Protein AF-A0A933YM45-F1 (afdb_monomer)

Sequence (130 aa):
MALNKVPIKAGGGVVRVEIAFGFAQVGAYTLKLWYQSGQGKVLGEGVNTDLTPDVFDLPKPPKSNIGRILDCVATVIAPNPKPGERYRVDMIVWQDGAECGREFDEGPLSRKSISTRLAVELLAVEIRAK

Foldseek 3Di:
DDAAEFEDAQQFAWKKKWKFKPQQWWKKKWKWKADPVRDIDTQDIDIPPDGDIDMGTDDPDPNRQAQIKIKMKMKTFDQDFDPPGKIKMKIFMDTPRDTRDIWMDMDGPPDRMDIDMHMYGYHYDDPPDD

pLDDT: mean 91.4, std 10.32, range [41.31, 98.44]

Nearest PDB structures (foldseek):
  4qey-assembly2_B  TM=6.229E-01  e=2.827E-03  Bacteroides ovatus ATCC 8483
  4yu5-assembly1_A  TM=4.662E-01  e=3.824E-02  Bacillus cereus biovar anthracis str. CI
  8tnv-assembly2_B  TM=3.748E-01  e=3.921E-01  Concholepas concholepas
  8cml-assembly1_E  TM=3.020E-01  e=1.805E-01  Homo sapiens
  4bed-assembly1_B  TM=3.661E-01  e=9.005E-01  Megathura crenulata

Secondary structure (DSSP, 8-state):
-PPEEEEE-TTSS-EEEEEEEETT-EEEEEEEEE-TTS-EEEEEEEEE-SSSPEEEEPPSSGGGGTT-EEEEEEEEE-SSPPTT-EEEEEEEEEETTEEEEEEEEEEE--SSEEEEEEEE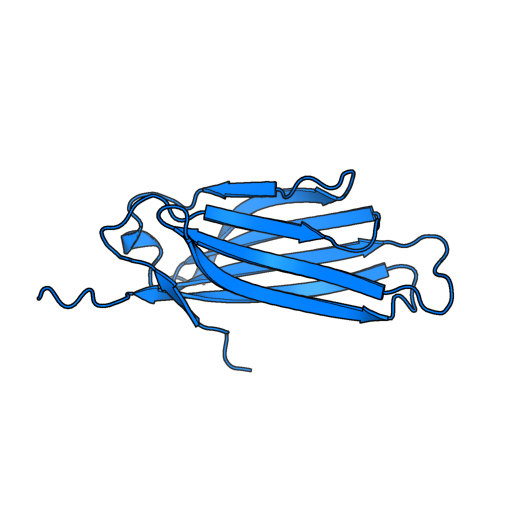EEEE------

Mean predicted aligned error: 4.42 Å

Radius of gyration: 15.69 Å; Cα contacts (8 Å, |Δi|>4): 322; chains: 1; bounding box: 49×29×43 Å

Structure (mmCIF, N/CA/C/O backbone):
data_AF-A0A933YM45-F1
#
_entry.id   AF-A0A933YM45-F1
#
loop_
_atom_site.group_PDB
_atom_site.id
_atom_site.type_symbol
_atom_site.label_atom_id
_atom_site.label_alt_id
_atom_site.label_comp_id
_atom_site.label_asym_id
_atom_site.label_entity_id
_atom_site.label_seq_id
_atom_site.pdbx_PDB_ins_code
_atom_site.Cartn_x
_atom_site.Cartn_y
_atom_site.Cartn_z
_atom_site.occupancy
_atom_site.B_iso_or_equiv
_atom_site.auth_seq_id
_atom_site.auth_comp_id
_atom_site.auth_asym_id
_atom_site.auth_atom_id
_atom_site.pdbx_PDB_model_num
ATOM 1 N N . MET A 1 1 ? -6.351 15.950 -6.543 1.00 54.91 1 MET A N 1
ATOM 2 C CA . MET A 1 1 ? -7.069 14.672 -6.740 1.00 54.91 1 MET A CA 1
ATOM 3 C C . MET A 1 1 ? -7.655 14.249 -5.409 1.00 54.91 1 MET A C 1
ATOM 5 O O . MET A 1 1 ? -6.993 14.451 -4.399 1.00 54.91 1 MET A O 1
ATOM 9 N N . ALA A 1 2 ? -8.884 13.739 -5.400 1.00 78.56 2 ALA A N 1
ATOM 10 C CA . ALA A 1 2 ? -9.457 13.129 -4.203 1.00 78.56 2 ALA A CA 1
ATOM 11 C C . ALA A 1 2 ? -8.788 11.767 -3.961 1.00 78.56 2 ALA A C 1
ATOM 13 O O . ALA A 1 2 ? -8.485 11.068 -4.927 1.00 78.56 2 ALA A O 1
ATOM 14 N N . LEU A 1 3 ? -8.538 11.418 -2.698 1.00 88.94 3 LEU A N 1
ATOM 15 C CA . LEU A 1 3 ? -8.041 10.091 -2.335 1.00 88.94 3 LEU A CA 1
ATOM 16 C C . LEU A 1 3 ? -9.150 9.054 -2.508 1.00 88.94 3 LEU A C 1
ATOM 18 O O . LEU A 1 3 ? -10.321 9.338 -2.236 1.00 88.94 3 LEU A O 1
ATOM 22 N N . ASN A 1 4 ? -8.764 7.851 -2.922 1.00 94.25 4 ASN A N 1
ATOM 23 C CA . ASN A 1 4 ? -9.650 6.703 -2.881 1.00 94.25 4 ASN A CA 1
ATOM 24 C C . ASN A 1 4 ? -9.983 6.363 -1.420 1.00 94.25 4 ASN A C 1
ATOM 26 O O . ASN A 1 4 ? -9.160 6.527 -0.514 1.00 94.25 4 ASN A O 1
ATOM 30 N N . LYS A 1 5 ? -11.222 5.941 -1.185 1.00 96.12 5 LYS A N 1
ATOM 31 C CA . LYS A 1 5 ? -11.798 5.767 0.148 1.00 96.12 5 LYS A CA 1
ATOM 32 C C . LYS A 1 5 ? -12.056 4.295 0.395 1.00 96.12 5 LYS A C 1
ATOM 34 O O . LYS A 1 5 ? -12.872 3.691 -0.295 1.00 96.12 5 LYS A O 1
ATOM 39 N N . VAL A 1 6 ? -11.397 3.741 1.406 1.00 97.44 6 VAL A N 1
ATOM 40 C CA . VAL A 1 6 ? -11.473 2.318 1.726 1.00 97.44 6 VAL A CA 1
ATOM 41 C C . VAL A 1 6 ? -12.291 2.094 3.002 1.00 97.44 6 VAL A C 1
ATOM 43 O O . VAL A 1 6 ? -11.881 2.522 4.085 1.00 97.44 6 VAL A O 1
ATOM 46 N N . PRO A 1 7 ? -13.452 1.430 2.902 1.00 97.00 7 PRO A N 1
ATOM 47 C CA . PRO A 1 7 ? -14.309 1.148 4.047 1.00 97.00 7 PRO A CA 1
ATOM 48 C C . PRO A 1 7 ? -13.715 0.099 5.005 1.00 97.00 7 PRO A C 1
ATOM 50 O O . PRO A 1 7 ? -13.364 -0.995 4.584 1.00 97.00 7 PRO A O 1
ATOM 53 N N . ILE A 1 8 ? -13.688 0.377 6.312 1.00 97.38 8 ILE A N 1
ATOM 54 C CA . ILE A 1 8 ? -13.341 -0.575 7.379 1.00 97.38 8 ILE A CA 1
ATOM 55 C C . ILE A 1 8 ? -14.399 -0.586 8.494 1.00 97.38 8 ILE A C 1
ATOM 57 O O . ILE A 1 8 ? -15.032 0.423 8.821 1.00 97.38 8 ILE A O 1
ATOM 61 N N . LYS A 1 9 ? -14.588 -1.741 9.131 1.00 96.81 9 LYS A N 1
ATOM 62 C CA . LYS A 1 9 ? -15.483 -1.924 10.278 1.00 96.81 9 LYS A CA 1
ATOM 63 C C . LYS A 1 9 ? -14.795 -1.448 11.556 1.00 96.81 9 LYS A C 1
ATOM 65 O O . LYS A 1 9 ? -13.790 -2.019 11.983 1.00 96.81 9 LYS A O 1
ATOM 70 N N . ALA A 1 10 ? -15.383 -0.457 12.225 1.00 95.12 10 ALA A N 1
ATOM 71 C CA . ALA A 1 10 ? -14.848 0.108 13.468 1.00 95.12 10 ALA A CA 1
ATOM 72 C C . ALA A 1 10 ? -14.675 -0.937 14.591 1.00 95.12 10 ALA A C 1
ATOM 74 O O . ALA A 1 10 ? -13.704 -0.877 15.350 1.00 95.12 10 ALA A O 1
ATOM 75 N N . GLY A 1 11 ? -15.613 -1.887 14.677 1.00 94.56 11 GLY A N 1
ATOM 76 C CA . GLY A 1 11 ? -15.616 -2.998 15.637 1.00 94.56 11 GLY A CA 1
ATOM 77 C C . GLY A 1 11 ? -15.185 -4.348 15.056 1.00 94.56 11 GLY A C 1
ATOM 78 O O . GLY A 1 11 ? -15.424 -5.365 15.696 1.00 94.56 11 GLY A O 1
ATOM 79 N N . GLY A 1 12 ? -14.618 -4.374 13.845 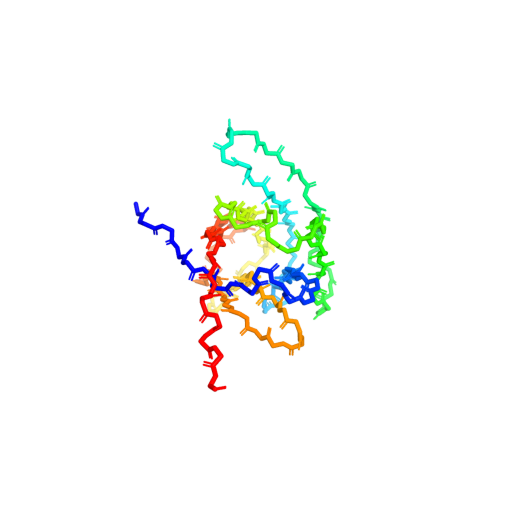1.00 93.50 12 GLY A N 1
ATOM 80 C CA . GLY A 1 12 ? -14.140 -5.609 13.218 1.00 93.50 12 GLY A CA 1
ATOM 81 C C . GLY A 1 12 ? -12.813 -6.109 13.798 1.00 93.50 12 GLY A C 1
ATOM 82 O O . GLY A 1 12 ? -12.302 -5.595 14.795 1.00 93.50 12 GLY A O 1
ATOM 83 N N . GLY A 1 13 ? -12.234 -7.106 13.139 1.00 95.81 13 GLY A N 1
ATOM 84 C CA . GLY A 1 13 ? -10.892 -7.610 13.398 1.00 95.81 13 GLY A CA 1
ATOM 85 C C . GLY A 1 13 ? -9.791 -6.660 12.922 1.00 95.81 13 GLY A C 1
ATOM 86 O O . GLY A 1 13 ? -10.043 -5.534 12.488 1.00 95.81 13 GLY A O 1
ATOM 87 N N . VAL A 1 14 ? -8.539 -7.113 13.029 1.00 97.31 14 VAL A N 1
ATOM 88 C CA . VAL A 1 14 ? -7.365 -6.330 12.612 1.00 97.31 14 VAL A CA 1
ATOM 89 C C . VAL A 1 14 ? -7.466 -5.940 11.136 1.00 97.31 14 VAL A C 1
ATOM 91 O O . VAL A 1 14 ? -7.844 -6.758 10.299 1.00 97.31 14 VAL A O 1
ATOM 94 N N . VAL A 1 15 ? -7.142 -4.682 10.835 1.00 98.31 15 VAL A N 1
ATOM 95 C CA . VAL A 1 15 ? -6.998 -4.215 9.454 1.00 98.31 15 VAL A CA 1
ATOM 96 C C . VAL A 1 15 ? -5.575 -4.519 9.021 1.00 98.31 15 VAL A C 1
ATOM 98 O O . VAL A 1 15 ? -4.637 -4.145 9.728 1.00 98.31 15 VAL A O 1
ATOM 101 N N . ARG A 1 16 ? -5.423 -5.187 7.883 1.00 98.31 16 ARG A N 1
ATOM 102 C CA . ARG A 1 16 ? -4.127 -5.499 7.284 1.00 98.31 16 ARG A CA 1
ATOM 103 C C . ARG A 1 16 ? -3.959 -4.746 5.983 1.00 98.31 16 ARG A C 1
ATOM 105 O O . ARG A 1 16 ? -4.937 -4.503 5.282 1.00 98.31 16 ARG A O 1
ATOM 112 N N . VAL A 1 17 ? -2.724 -4.400 5.669 1.00 98.25 17 VAL A N 1
ATOM 113 C CA . VAL A 1 17 ? -2.345 -3.804 4.393 1.00 98.25 17 VAL A CA 1
ATOM 114 C C . VAL A 1 17 ? -1.357 -4.734 3.731 1.00 98.25 17 VAL A C 1
ATOM 116 O O . VAL A 1 17 ? -0.376 -5.125 4.351 1.00 98.25 17 VAL A O 1
ATOM 119 N N . GLU A 1 18 ? -1.639 -5.084 2.493 1.00 97.50 18 GLU A N 1
ATOM 120 C CA . GLU A 1 18 ? -0.796 -5.914 1.655 1.00 97.50 18 GLU A CA 1
ATOM 121 C C . GLU A 1 18 ? -0.173 -5.048 0.564 1.00 97.50 18 GLU A C 1
ATOM 123 O O . GLU A 1 18 ? -0.879 -4.264 -0.076 1.00 97.50 18 GLU A O 1
ATOM 128 N N . ILE A 1 19 ? 1.135 -5.191 0.367 1.00 96.44 19 ILE A N 1
ATOM 129 C CA . ILE A 1 19 ? 1.877 -4.583 -0.733 1.00 96.44 19 ILE A CA 1
ATOM 130 C C . ILE A 1 19 ? 2.381 -5.699 -1.638 1.00 96.44 19 ILE A C 1
ATOM 132 O O . ILE A 1 19 ? 3.090 -6.601 -1.191 1.00 96.44 19 ILE A O 1
ATOM 136 N N . ALA A 1 20 ? 2.029 -5.619 -2.918 1.00 93.12 20 ALA A N 1
ATOM 137 C CA . ALA A 1 20 ? 2.426 -6.596 -3.920 1.00 93.12 20 ALA A CA 1
ATOM 138 C C . ALA A 1 20 ? 2.953 -5.902 -5.176 1.00 93.12 20 ALA A C 1
ATOM 140 O O . ALA A 1 20 ? 2.478 -4.834 -5.571 1.00 93.12 20 ALA A O 1
ATOM 141 N N . PHE A 1 21 ? 3.920 -6.540 -5.828 1.00 91.44 21 PHE A N 1
ATOM 142 C CA . PHE A 1 21 ? 4.439 -6.117 -7.123 1.00 91.44 21 PHE A CA 1
ATOM 143 C C . PHE A 1 21 ? 4.168 -7.210 -8.154 1.00 91.44 21 PHE A C 1
ATOM 145 O O . PHE A 1 21 ? 4.425 -8.392 -7.929 1.00 91.44 21 PHE A O 1
ATOM 152 N N . GLY A 1 22 ? 3.667 -6.807 -9.317 1.00 85.12 22 GLY A N 1
ATOM 153 C CA . GLY A 1 22 ? 3.493 -7.689 -10.465 1.00 85.12 22 GLY A CA 1
ATOM 154 C C . GLY A 1 22 ? 4.732 -7.744 -11.364 1.00 85.12 22 GLY A C 1
ATOM 155 O O . GLY A 1 22 ? 5.614 -6.892 -11.306 1.00 85.12 22 GLY A O 1
ATOM 156 N N . PHE A 1 23 ? 4.753 -8.725 -12.272 1.00 79.19 23 PHE A N 1
ATOM 157 C CA . PHE A 1 23 ? 5.662 -8.775 -13.431 1.00 79.19 23 PHE A CA 1
ATOM 158 C C . PHE A 1 23 ? 7.181 -8.860 -13.135 1.00 79.19 23 PHE A C 1
ATOM 160 O O . PHE A 1 23 ? 7.984 -8.389 -13.937 1.00 79.19 23 PHE A O 1
ATOM 167 N N . ALA A 1 24 ? 7.579 -9.532 -12.043 1.00 62.78 24 ALA A N 1
ATOM 168 C CA . ALA A 1 24 ? 8.962 -9.962 -11.749 1.00 62.78 24 ALA A CA 1
ATOM 169 C C . ALA A 1 24 ? 10.029 -8.845 -11.803 1.00 62.78 24 ALA A C 1
ATOM 171 O O . ALA A 1 24 ? 11.089 -8.991 -12.415 1.00 62.78 24 ALA A O 1
ATOM 172 N N . GLN A 1 25 ? 9.746 -7.718 -11.152 1.00 72.00 25 GLN A N 1
ATOM 173 C CA . GLN A 1 25 ? 10.642 -6.562 -11.082 1.00 72.00 25 GLN A CA 1
ATOM 174 C C . GLN A 1 25 ? 11.328 -6.454 -9.730 1.00 72.00 25 GLN A C 1
ATOM 176 O O . GLN A 1 25 ? 10.752 -6.811 -8.707 1.00 72.00 25 GLN A O 1
ATOM 181 N N . VAL A 1 26 ? 12.537 -5.891 -9.717 1.00 84.00 26 VAL A N 1
ATOM 182 C CA . VAL A 1 26 ? 13.164 -5.471 -8.463 1.00 84.00 26 VAL A CA 1
ATOM 183 C C . VAL A 1 26 ? 12.472 -4.191 -8.025 1.00 84.00 26 VAL A C 1
ATOM 185 O O . VAL A 1 26 ? 12.338 -3.257 -8.812 1.00 84.00 26 VAL A O 1
ATOM 188 N N . GLY A 1 27 ? 12.029 -4.130 -6.779 1.00 88.44 27 GLY A N 1
ATOM 189 C CA . GLY A 1 27 ? 11.360 -2.949 -6.254 1.00 88.44 27 GLY A CA 1
ATOM 190 C C . GLY A 1 27 ? 11.743 -2.669 -4.817 1.00 88.44 27 GLY A C 1
ATOM 191 O O . GLY A 1 27 ? 12.260 -3.541 -4.127 1.00 88.44 27 GLY A O 1
ATOM 192 N N . ALA A 1 28 ? 11.479 -1.451 -4.374 1.00 94.00 28 ALA A N 1
ATOM 193 C CA . ALA A 1 28 ? 11.507 -1.073 -2.970 1.00 94.00 28 ALA A CA 1
ATOM 194 C C . ALA A 1 28 ? 10.281 -0.221 -2.665 1.00 94.00 28 ALA A C 1
ATOM 196 O O . ALA A 1 28 ? 9.801 0.506 -3.540 1.00 94.00 28 ALA A O 1
ATOM 197 N N . TYR A 1 29 ? 9.783 -0.281 -1.439 1.00 96.31 29 TYR A N 1
ATOM 198 C CA . TYR A 1 29 ? 8.675 0.563 -1.017 1.00 96.31 29 TYR A CA 1
ATOM 199 C C . TYR A 1 29 ? 8.795 0.986 0.443 1.00 96.31 29 TYR A C 1
ATOM 201 O O . TYR A 1 29 ? 9.441 0.331 1.262 1.00 96.31 29 TYR A O 1
ATOM 209 N N . THR A 1 30 ? 8.109 2.079 0.762 1.00 97.94 30 THR A N 1
ATOM 210 C CA . THR A 1 30 ? 7.874 2.541 2.129 1.00 97.94 30 THR A CA 1
ATOM 211 C C . THR A 1 30 ? 6.381 2.758 2.314 1.00 97.94 30 THR A C 1
ATOM 213 O O . THR A 1 30 ? 5.776 3.551 1.589 1.00 97.94 30 THR A O 1
ATOM 216 N N . LEU A 1 31 ? 5.801 2.099 3.316 1.00 98.38 31 LEU A N 1
ATOM 217 C CA . LEU A 1 31 ? 4.409 2.266 3.715 1.00 98.38 31 LEU A CA 1
ATOM 218 C C . LEU A 1 31 ? 4.320 3.147 4.965 1.00 98.38 31 LEU A C 1
ATOM 220 O O . LEU A 1 31 ? 4.878 2.833 6.022 1.00 98.38 31 LEU A O 1
ATOM 224 N N . LYS A 1 32 ? 3.567 4.241 4.866 1.00 98.38 32 LYS A N 1
ATOM 225 C CA . LYS A 1 32 ? 3.289 5.164 5.970 1.00 98.38 32 LYS A CA 1
ATOM 226 C C . LYS A 1 32 ? 1.803 5.206 6.294 1.00 98.38 32 LYS A C 1
ATOM 228 O O . LYS A 1 32 ? 0.951 5.127 5.414 1.00 98.38 32 LYS A O 1
ATOM 233 N N . LEU A 1 33 ? 1.513 5.393 7.577 1.00 98.38 33 LEU A N 1
ATOM 234 C CA . LEU A 1 33 ? 0.198 5.741 8.094 1.00 98.38 33 LEU A CA 1
ATOM 235 C C . LEU A 1 33 ? 0.228 7.18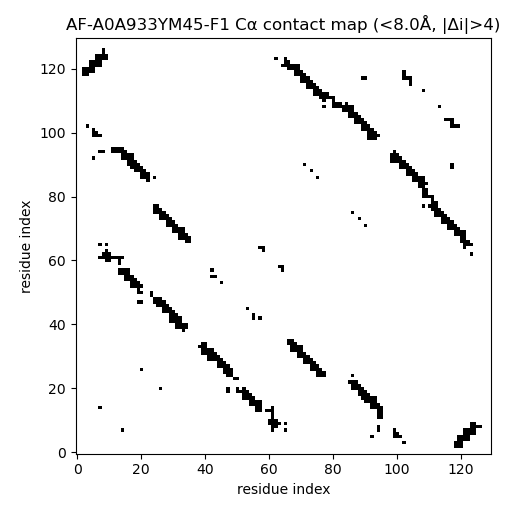6 8.583 1.00 98.38 33 LEU A C 1
ATOM 237 O O . LEU A 1 33 ? 0.925 7.507 9.550 1.00 98.38 33 LEU A O 1
ATOM 241 N N . TRP A 1 34 ? -0.539 8.048 7.931 1.00 98.19 34 TRP A N 1
ATOM 242 C CA . TRP A 1 34 ? -0.719 9.435 8.333 1.00 98.19 34 TRP A CA 1
ATOM 243 C C . TRP A 1 34 ? -1.910 9.566 9.277 1.00 98.19 34 TRP A C 1
ATOM 245 O O . TRP A 1 34 ? -3.027 9.137 8.978 1.00 98.19 34 TRP A O 1
ATOM 255 N N . TYR A 1 35 ? -1.660 10.171 10.433 1.00 95.38 35 TYR A N 1
ATOM 256 C CA . TYR A 1 35 ? -2.678 10.531 11.408 1.00 95.38 35 TYR A CA 1
ATOM 257 C C . TYR A 1 35 ? -3.370 11.83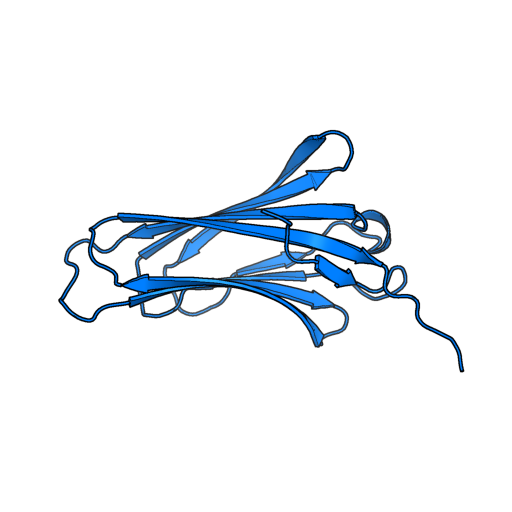0 10.988 1.00 95.38 35 TYR A C 1
ATOM 259 O O . TYR A 1 35 ? -2.782 12.678 10.320 1.00 95.38 35 TYR A O 1
ATOM 267 N N . GLN A 1 36 ? -4.596 12.039 11.465 1.00 90.44 36 GLN A N 1
ATOM 268 C CA . GLN A 1 36 ? -5.348 13.279 11.224 1.00 90.44 36 GLN A CA 1
ATOM 269 C C . GLN A 1 36 ? -4.649 14.532 11.774 1.00 90.44 36 GLN A C 1
ATOM 271 O O . GLN A 1 36 ? -4.905 15.635 11.307 1.00 90.44 36 GLN A O 1
ATOM 276 N N . SER A 1 37 ? -3.738 14.368 12.739 1.00 92.06 37 SER A N 1
ATOM 277 C CA . SER A 1 37 ? -2.886 15.446 13.252 1.00 92.06 37 SER A CA 1
ATOM 278 C C . SER A 1 37 ? -1.802 15.904 12.265 1.00 92.06 37 SER A C 1
ATOM 280 O O . SER A 1 37 ? -1.086 16.856 12.561 1.00 92.06 37 SER A O 1
ATOM 282 N N . GLY A 1 38 ? -1.629 15.217 11.130 1.00 89.62 38 GLY A N 1
ATOM 283 C CA . GLY A 1 38 ? -0.563 15.466 10.155 1.00 89.62 38 GLY A CA 1
ATOM 284 C C . GLY A 1 38 ? 0.756 14.753 10.468 1.00 89.62 38 GLY A C 1
ATOM 285 O O . GLY A 1 38 ? 1.675 14.782 9.653 1.00 89.62 38 GLY A O 1
ATOM 286 N N . GLN A 1 39 ? 0.866 14.073 11.614 1.00 94.06 39 GLN A N 1
ATOM 287 C CA . GLN A 1 39 ? 2.007 13.202 11.899 1.00 94.06 39 GLN A CA 1
ATOM 288 C C . GLN A 1 39 ? 1.933 11.933 11.041 1.00 94.06 39 GLN A C 1
ATOM 290 O O . GLN A 1 39 ? 0.847 11.436 10.749 1.00 94.06 39 GLN A O 1
ATOM 295 N N . GLY A 1 40 ? 3.085 11.390 10.653 1.00 93.75 40 GLY A N 1
ATOM 296 C CA . GLY A 1 40 ? 3.190 10.134 9.912 1.00 93.75 40 GLY A CA 1
ATOM 297 C C . GLY A 1 40 ? 3.993 9.107 10.697 1.00 93.75 40 GLY A C 1
ATOM 298 O O . GLY A 1 40 ? 5.005 9.446 11.309 1.00 93.75 40 GLY A O 1
ATOM 299 N N . LYS A 1 41 ? 3.564 7.846 10.665 1.00 95.94 41 LYS A N 1
ATOM 300 C CA . LYS A 1 41 ? 4.327 6.707 11.183 1.00 95.94 41 LYS A CA 1
ATOM 301 C C . LYS A 1 41 ? 4.651 5.757 10.039 1.00 95.94 41 LYS A C 1
ATOM 303 O O . LYS A 1 41 ? 3.754 5.364 9.299 1.00 95.94 41 LYS A O 1
ATOM 308 N N . VAL A 1 42 ? 5.916 5.362 9.923 1.00 97.50 42 VAL A N 1
ATOM 309 C CA . VAL A 1 42 ? 6.314 4.265 9.031 1.00 97.50 42 VAL A CA 1
ATOM 310 C C . VAL A 1 42 ? 5.759 2.965 9.609 1.00 97.50 42 VAL A C 1
ATOM 312 O O . VAL A 1 42 ? 6.007 2.647 10.774 1.00 97.50 42 VAL A O 1
ATOM 315 N N . LEU A 1 43 ? 4.949 2.265 8.819 1.00 96.94 43 LEU A N 1
ATOM 316 C CA . LEU A 1 43 ? 4.434 0.940 9.165 1.00 96.94 43 LEU A CA 1
ATOM 317 C C . LEU A 1 43 ? 5.410 -0.153 8.748 1.00 96.94 43 LEU A C 1
ATOM 319 O O . LEU A 1 43 ? 5.564 -1.131 9.473 1.00 96.94 43 LEU A O 1
ATOM 323 N N . GLY A 1 44 ? 6.067 0.040 7.607 1.00 95.38 44 GLY A N 1
ATOM 324 C CA . GLY A 1 44 ? 7.014 -0.914 7.070 1.00 95.38 44 GLY A CA 1
ATOM 325 C C . GLY A 1 44 ? 7.727 -0.398 5.835 1.00 95.38 44 GLY A C 1
ATOM 326 O O . GLY A 1 44 ? 7.311 0.573 5.198 1.00 95.38 44 GLY A O 1
ATOM 327 N N . GLU A 1 45 ? 8.817 -1.078 5.529 1.00 96.19 45 GLU A N 1
ATOM 328 C CA . GLU A 1 45 ? 9.634 -0.902 4.340 1.00 96.19 45 GLU A CA 1
ATOM 329 C C . GLU A 1 45 ? 9.983 -2.296 3.839 1.00 96.19 45 GLU A C 1
ATOM 331 O O . GLU A 1 45 ? 10.134 -3.221 4.641 1.00 96.19 45 GLU A O 1
ATOM 336 N N . GLY A 1 46 ? 10.105 -2.447 2.528 1.00 92.50 46 GLY A N 1
ATOM 337 C CA . GLY A 1 46 ? 10.395 -3.743 1.940 1.00 92.50 46 GLY A CA 1
ATOM 338 C C . GLY A 1 46 ? 10.976 -3.627 0.547 1.00 92.50 46 GLY A C 1
ATOM 339 O O . GLY A 1 46 ? 11.041 -2.545 -0.049 1.00 92.50 46 GLY A O 1
ATOM 340 N N . VAL A 1 47 ? 11.416 -4.773 0.045 1.00 90.56 47 VAL A N 1
ATOM 341 C CA . VAL A 1 47 ? 11.919 -4.935 -1.313 1.00 90.56 47 VAL A CA 1
ATOM 342 C C . VAL A 1 47 ? 11.164 -6.059 -1.992 1.00 90.56 47 VAL A C 1
ATOM 344 O O . VAL A 1 47 ? 10.886 -7.085 -1.384 1.00 90.56 47 VAL A O 1
ATOM 347 N N . ASN A 1 48 ? 10.869 -5.880 -3.272 1.00 83.56 48 ASN A N 1
ATOM 348 C CA . ASN A 1 48 ? 10.279 -6.941 -4.065 1.00 83.56 48 ASN A CA 1
ATOM 349 C C . ASN A 1 48 ? 11.385 -7.841 -4.616 1.00 83.56 48 ASN A C 1
ATOM 351 O O . ASN A 1 48 ? 11.956 -7.558 -5.673 1.00 83.56 48 ASN A O 1
ATOM 355 N N . THR A 1 49 ? 11.725 -8.885 -3.865 1.00 78.12 49 THR A N 1
ATOM 356 C CA . THR A 1 49 ? 12.702 -9.907 -4.277 1.00 78.12 49 THR A CA 1
ATOM 357 C C . THR A 1 49 ? 12.075 -11.268 -4.562 1.00 78.12 49 THR A C 1
ATOM 359 O O . THR A 1 49 ? 12.755 -12.141 -5.097 1.00 78.12 49 THR A O 1
ATOM 362 N N . ASP A 1 50 ? 10.798 -11.455 -4.229 1.00 80.81 50 ASP A N 1
ATOM 363 C CA . ASP A 1 50 ? 10.044 -12.677 -4.492 1.00 80.81 50 ASP A CA 1
ATOM 364 C C . ASP A 1 50 ? 8.612 -12.360 -4.975 1.00 80.81 50 ASP A C 1
ATOM 366 O O . ASP A 1 50 ? 8.340 -11.254 -5.441 1.00 80.81 50 ASP A O 1
ATOM 370 N N . LEU A 1 51 ? 7.735 -13.367 -4.995 1.00 77.31 51 LEU A N 1
ATOM 371 C CA . LEU A 1 51 ? 6.331 -13.234 -5.412 1.00 77.31 51 LEU A CA 1
ATOM 372 C C . LEU A 1 51 ? 5.360 -13.213 -4.222 1.00 77.31 51 LEU A C 1
ATOM 374 O O . LEU A 1 51 ? 4.147 -13.258 -4.425 1.00 77.31 51 LEU A O 1
ATOM 378 N N . THR A 1 52 ? 5.876 -13.214 -2.996 1.00 86.62 52 THR A N 1
ATOM 379 C CA . THR A 1 52 ? 5.082 -13.216 -1.772 1.00 86.62 52 THR A CA 1
ATOM 380 C C . THR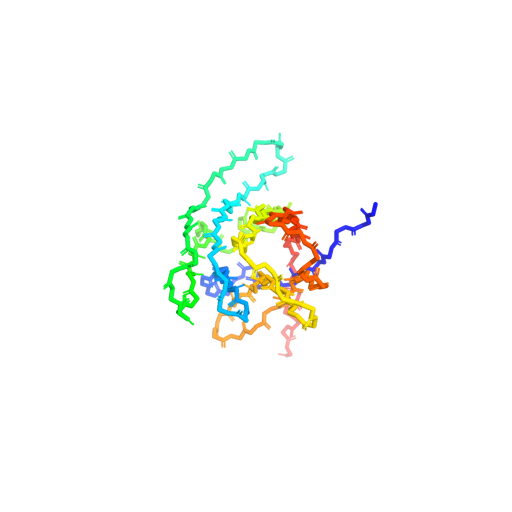 A 1 52 ? 4.753 -11.772 -1.407 1.00 86.62 52 THR A C 1
ATOM 382 O O . THR A 1 52 ? 5.664 -10.968 -1.235 1.00 86.62 52 THR A O 1
ATOM 385 N N . PRO A 1 53 ? 3.469 -11.408 -1.273 1.00 89.50 53 PRO A N 1
ATOM 386 C CA . PRO A 1 53 ? 3.108 -10.077 -0.815 1.00 89.50 53 PRO A CA 1
ATOM 387 C C . PRO A 1 53 ? 3.563 -9.823 0.622 1.00 89.50 53 PRO A C 1
ATOM 389 O O . PRO A 1 53 ? 3.441 -10.693 1.491 1.00 89.50 53 PRO A O 1
ATOM 392 N N . ASP A 1 54 ? 3.998 -8.598 0.889 1.00 94.50 54 ASP A N 1
ATOM 393 C CA . ASP A 1 54 ? 4.309 -8.157 2.242 1.00 94.50 54 ASP A CA 1
ATOM 394 C C . ASP A 1 54 ? 3.044 -7.658 2.939 1.00 94.50 54 ASP A C 1
ATOM 396 O O . ASP A 1 54 ? 2.256 -6.906 2.361 1.00 94.50 54 ASP A O 1
ATOM 400 N N . VAL A 1 55 ? 2.855 -8.046 4.202 1.00 96.62 55 VAL A N 1
ATOM 401 C CA . VAL A 1 55 ? 1.631 -7.756 4.960 1.00 96.62 55 VAL A CA 1
ATOM 402 C C . VAL A 1 55 ? 1.942 -7.026 6.264 1.00 96.62 55 VAL A C 1
ATOM 404 O O . VAL A 1 55 ? 2.773 -7.459 7.060 1.00 96.62 55 VAL A O 1
ATOM 407 N N . PHE A 1 56 ? 1.203 -5.947 6.521 1.00 97.75 56 PHE A N 1
ATOM 408 C CA . PHE A 1 56 ? 1.341 -5.096 7.699 1.00 97.75 56 PHE A CA 1
ATOM 409 C C . PHE A 1 56 ? 0.016 -4.958 8.446 1.00 97.75 56 PHE A C 1
ATOM 411 O O . PHE A 1 56 ? -0.989 -4.516 7.888 1.00 97.75 56 PHE A O 1
ATOM 418 N N . ASP A 1 57 ? 0.019 -5.277 9.738 1.00 97.94 57 ASP A N 1
ATOM 419 C CA . ASP A 1 57 ? -1.129 -5.053 10.617 1.00 97.94 57 ASP A CA 1
ATOM 420 C C . ASP A 1 57 ? -1.181 -3.581 11.068 1.00 97.94 57 ASP A C 1
ATOM 422 O O . ASP A 1 57 ? -0.205 -3.021 11.579 1.00 97.94 57 ASP A O 1
ATOM 426 N N . LEU A 1 58 ? -2.349 -2.948 10.942 1.00 97.94 58 LEU A N 1
ATOM 427 C CA . LEU A 1 58 ? -2.570 -1.603 11.472 1.00 97.94 58 LEU A CA 1
ATOM 428 C C . LEU A 1 58 ? -2.738 -1.607 12.999 1.00 97.94 58 LEU A C 1
ATOM 430 O O . LEU A 1 58 ? -3.185 -2.603 13.581 1.00 97.94 58 LEU A O 1
ATOM 434 N N . PRO A 1 59 ? -2.462 -0.471 13.676 1.00 96.62 59 PRO A N 1
ATOM 435 C CA . PRO A 1 59 ? -2.676 -0.350 15.113 1.00 96.62 59 PRO A CA 1
ATOM 436 C C . PRO A 1 59 ? -4.101 -0.727 15.531 1.00 96.62 59 PRO A C 1
ATOM 438 O O . PRO A 1 59 ? -5.085 -0.255 14.957 1.00 96.62 59 PRO A O 1
ATOM 441 N N . LYS A 1 60 ? -4.221 -1.548 16.576 1.00 95.56 60 LYS A N 1
ATOM 442 C CA . LYS A 1 60 ? -5.506 -1.833 17.224 1.00 95.56 60 LYS A CA 1
ATOM 443 C C . 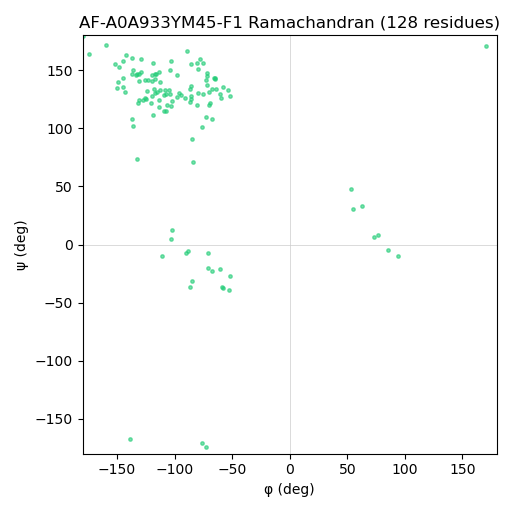LYS A 1 60 ? -5.892 -0.681 18.167 1.00 95.56 60 LYS A C 1
ATOM 445 O O . LYS A 1 60 ? -5.008 -0.048 18.741 1.00 95.56 60 LYS A O 1
ATOM 450 N N . PRO A 1 61 ? -7.195 -0.435 18.389 1.00 96.38 61 PRO A N 1
ATOM 451 C CA . PRO A 1 61 ? -8.336 -1.070 17.724 1.00 96.38 61 PRO A CA 1
ATOM 452 C C . PRO A 1 61 ? -8.580 -0.499 16.309 1.00 96.38 61 PRO A C 1
ATOM 454 O O . PRO A 1 61 ? -8.178 0.638 16.048 1.00 96.38 61 PRO A O 1
ATOM 457 N N . PRO A 1 62 ? -9.292 -1.216 15.414 1.00 96.12 62 PRO A N 1
ATOM 458 C CA . PRO A 1 62 ? -9.577 -0.762 14.045 1.00 96.12 62 PRO A CA 1
ATOM 459 C C . PRO A 1 62 ? -10.210 0.623 13.963 1.00 96.12 62 PRO A C 1
ATOM 461 O O . PRO A 1 62 ? -9.799 1.427 13.130 1.00 96.12 62 PRO A O 1
ATOM 464 N N . LYS A 1 63 ? -11.125 0.950 14.889 1.00 96.75 63 LYS A N 1
ATOM 465 C CA . LYS A 1 63 ? -11.722 2.291 14.993 1.00 96.75 63 LYS A CA 1
ATOM 466 C C . LYS A 1 63 ? -10.702 3.431 15.060 1.00 96.75 63 LYS A C 1
ATOM 468 O O . LYS A 1 63 ? -11.015 4.540 14.654 1.00 96.75 63 LYS A O 1
ATOM 473 N N . SER A 1 64 ? -9.492 3.178 15.568 1.00 96.38 64 SER A N 1
ATOM 474 C CA . SER A 1 64 ? -8.451 4.204 15.661 1.00 96.38 64 SER A CA 1
ATOM 475 C C . SER A 1 64 ? -7.875 4.590 14.298 1.00 96.38 64 SER A C 1
ATOM 477 O O . SER A 1 64 ? -7.297 5.665 14.184 1.00 96.38 64 SER A O 1
ATOM 479 N N . ASN A 1 65 ? -8.032 3.739 13.279 1.00 97.50 65 ASN A N 1
ATOM 480 C CA . ASN A 1 65 ? -7.505 3.967 11.936 1.00 97.50 65 ASN A CA 1
ATOM 481 C C . ASN A 1 65 ? -8.480 4.715 11.021 1.00 97.50 65 ASN A C 1
ATOM 483 O O . ASN A 1 65 ? -8.087 5.108 9.930 1.00 97.50 65 ASN A O 1
ATOM 487 N N . ILE A 1 66 ? -9.722 4.941 11.452 1.00 97.25 66 ILE A N 1
ATOM 488 C CA . ILE A 1 66 ? -10.708 5.701 10.678 1.00 97.25 66 ILE A CA 1
ATOM 489 C C . ILE A 1 66 ? -10.225 7.149 10.513 1.00 97.25 66 ILE A C 1
ATOM 491 O O . ILE A 1 66 ? -9.769 7.779 11.467 1.00 97.25 66 ILE A O 1
ATOM 495 N N . GLY A 1 67 ? -10.317 7.657 9.287 1.00 96.50 67 GLY A N 1
ATOM 496 C CA . GLY A 1 67 ? -9.838 8.967 8.858 1.00 96.50 67 GLY A CA 1
ATOM 497 C C . GLY A 1 67 ? -8.316 9.080 8.745 1.00 96.50 67 GLY A C 1
ATOM 498 O O . GLY A 1 67 ? -7.811 10.182 8.537 1.00 96.50 67 GLY A O 1
ATOM 499 N N . ARG A 1 68 ? -7.566 7.979 8.910 1.00 97.88 68 ARG A N 1
ATOM 500 C CA . ARG A 1 68 ? -6.126 7.937 8.617 1.00 97.88 68 ARG A CA 1
ATOM 501 C C . ARG A 1 68 ? -5.892 7.620 7.146 1.00 97.88 68 ARG A C 1
ATOM 503 O O . ARG A 1 68 ? -6.719 6.974 6.503 1.00 97.88 68 ARG A O 1
ATOM 510 N N . ILE A 1 69 ? -4.738 8.046 6.644 1.00 98.25 69 ILE A N 1
ATOM 511 C CA . ILE A 1 69 ? -4.335 7.823 5.254 1.00 98.25 69 ILE A CA 1
ATOM 512 C C . ILE A 1 69 ? -3.199 6.807 5.224 1.00 98.25 69 ILE A C 1
ATOM 514 O O . ILE A 1 69 ? -2.197 6.974 5.922 1.00 98.25 69 ILE A O 1
ATOM 518 N N . LEU A 1 70 ? -3.351 5.771 4.408 1.00 98.38 70 LEU A N 1
ATOM 519 C CA . LEU A 1 70 ? -2.251 4.902 4.007 1.00 98.38 70 LEU A CA 1
ATOM 520 C C . LEU A 1 70 ? -1.575 5.504 2.786 1.00 98.38 70 LEU A C 1
ATOM 522 O O . LEU A 1 70 ? -2.252 5.930 1.854 1.00 98.38 70 LEU A O 1
ATOM 526 N N . ASP A 1 71 ? -0.253 5.544 2.815 1.00 98.19 71 ASP A N 1
ATOM 527 C CA . ASP A 1 71 ? 0.574 6.159 1.788 1.00 98.19 71 ASP A CA 1
ATOM 528 C C . ASP A 1 71 ? 1.766 5.251 1.501 1.00 98.19 71 ASP A C 1
ATOM 530 O O . ASP A 1 71 ? 2.664 5.107 2.335 1.00 98.19 71 ASP A O 1
ATOM 534 N N . CYS A 1 72 ? 1.742 4.607 0.340 1.00 97.94 72 CYS A N 1
ATOM 535 C CA . CYS A 1 72 ? 2.811 3.753 -0.144 1.00 97.94 72 CYS A CA 1
ATOM 536 C C . CYS A 1 72 ? 3.553 4.475 -1.264 1.00 97.94 72 CYS A C 1
ATOM 538 O O . CYS A 1 72 ? 2.969 4.798 -2.298 1.00 97.94 72 CYS A O 1
ATOM 540 N N . VAL A 1 73 ? 4.848 4.707 -1.067 1.00 97.38 73 VAL A N 1
ATOM 541 C CA . VAL A 1 73 ? 5.743 5.144 -2.141 1.00 97.38 73 VAL A CA 1
ATOM 542 C C . VAL A 1 73 ? 6.562 3.941 -2.562 1.00 97.38 73 VAL A C 1
ATOM 544 O O . VAL A 1 73 ? 7.311 3.394 -1.754 1.00 97.38 73 VAL A O 1
ATOM 547 N N . ALA A 1 74 ? 6.426 3.548 -3.822 1.00 95.56 74 ALA A N 1
ATOM 548 C CA . ALA A 1 74 ? 7.120 2.411 -4.399 1.00 95.56 74 ALA A CA 1
ATOM 549 C C . ALA A 1 74 ? 8.040 2.871 -5.527 1.00 95.56 74 ALA A C 1
ATOM 551 O O . ALA A 1 74 ? 7.710 3.772 -6.296 1.00 95.56 74 ALA A O 1
ATOM 552 N N . THR A 1 75 ? 9.202 2.240 -5.634 1.00 94.56 75 THR A N 1
ATOM 553 C CA . THR A 1 75 ? 10.119 2.392 -6.759 1.00 94.56 75 THR A CA 1
ATOM 554 C C . THR A 1 75 ? 10.323 1.035 -7.400 1.00 94.56 75 THR A C 1
ATOM 556 O O . THR A 1 75 ? 10.767 0.096 -6.748 1.00 94.56 75 THR A O 1
ATOM 559 N N . VAL A 1 76 ? 10.006 0.952 -8.684 1.00 92.50 76 VAL A N 1
ATOM 560 C CA . VAL A 1 76 ? 10.226 -0.202 -9.546 1.00 92.50 76 VAL A CA 1
ATOM 561 C C . VAL A 1 76 ? 11.509 0.036 -10.328 1.00 92.50 76 VAL A C 1
ATOM 563 O O . VAL A 1 76 ? 11.660 1.066 -10.985 1.00 92.50 76 VAL A O 1
ATOM 566 N N . ILE A 1 77 ? 12.428 -0.921 -10.273 1.00 88.69 77 ILE A N 1
ATOM 567 C CA . ILE A 1 77 ? 13.714 -0.898 -10.960 1.00 88.69 77 ILE A CA 1
ATOM 568 C C . ILE A 1 77 ? 13.743 -2.023 -11.987 1.00 88.69 77 ILE A C 1
ATOM 570 O O . ILE A 1 77 ? 13.488 -3.191 -11.694 1.00 88.69 77 ILE A O 1
ATOM 574 N N . ALA A 1 78 ? 14.148 -1.666 -13.196 1.00 87.75 78 ALA A N 1
ATOM 575 C CA . ALA A 1 78 ? 14.396 -2.609 -14.264 1.00 87.75 78 ALA A CA 1
ATOM 576 C C . ALA A 1 78 ? 15.698 -2.235 -14.969 1.00 87.75 78 ALA A C 1
ATOM 578 O O . ALA A 1 78 ? 15.730 -1.293 -15.758 1.00 87.75 78 ALA A O 1
ATOM 579 N N . PRO A 1 79 ? 16.803 -2.943 -14.693 1.00 83.38 79 PRO A N 1
ATOM 580 C CA . PRO A 1 79 ? 18.107 -2.576 -15.240 1.00 83.38 79 PRO A CA 1
ATOM 581 C C . PRO A 1 79 ? 18.146 -2.545 -16.777 1.00 83.38 79 PRO A C 1
ATOM 583 O O . PRO A 1 79 ? 18.791 -1.664 -17.351 1.00 83.38 79 PRO A O 1
ATOM 586 N N . ASN A 1 80 ? 17.421 -3.469 -17.421 1.00 85.94 80 ASN A N 1
ATOM 587 C CA . ASN A 1 80 ? 17.363 -3.658 -18.873 1.00 85.94 80 ASN A CA 1
ATOM 588 C C . ASN A 1 80 ? 15.898 -3.790 -19.348 1.00 85.94 80 ASN A C 1
ATOM 590 O O . ASN A 1 80 ? 15.485 -4.904 -19.673 1.00 85.94 80 ASN A O 1
ATOM 594 N N . PRO A 1 81 ? 15.118 -2.688 -19.371 1.00 85.88 81 PRO A N 1
ATOM 595 C CA . PRO A 1 81 ? 13.721 -2.715 -19.803 1.00 85.88 81 PRO A CA 1
ATOM 596 C C . PRO A 1 81 ? 13.615 -3.196 -21.253 1.00 85.88 81 PRO A C 1
ATOM 598 O O . PRO A 1 81 ? 14.285 -2.651 -22.138 1.00 85.88 81 PRO A O 1
ATOM 601 N N . LYS A 1 82 ? 12.760 -4.181 -21.523 1.00 87.94 82 LYS A N 1
ATOM 602 C CA . LYS A 1 82 ? 12.433 -4.619 -22.887 1.00 87.94 82 LYS A CA 1
ATOM 603 C C . LYS A 1 82 ? 11.127 -3.977 -23.364 1.00 87.94 82 LYS A C 1
ATOM 605 O O . LYS A 1 82 ? 10.204 -3.795 -22.568 1.00 87.94 82 LYS A O 1
ATOM 610 N N . PRO A 1 83 ? 10.995 -3.663 -24.668 1.00 88.62 83 PRO A N 1
ATOM 611 C CA . PRO A 1 83 ? 9.723 -3.214 -25.224 1.00 88.62 83 PRO A CA 1
ATOM 612 C C . PRO A 1 83 ? 8.588 -4.187 -24.878 1.00 88.62 83 PRO A C 1
ATOM 614 O O . PRO A 1 83 ? 8.706 -5.388 -25.112 1.00 88.62 83 PRO A O 1
ATOM 617 N N . GLY A 1 84 ? 7.496 -3.661 -24.322 1.00 86.56 84 GLY A N 1
ATOM 618 C CA . GLY A 1 84 ? 6.328 -4.447 -23.912 1.00 86.56 84 GLY A CA 1
ATOM 619 C C . GLY A 1 84 ? 6.320 -4.893 -22.447 1.00 86.56 84 GLY A C 1
ATOM 620 O O . GLY A 1 84 ? 5.274 -5.335 -21.976 1.00 86.56 84 GLY A O 1
ATOM 621 N N . GLU A 1 85 ? 7.419 -4.736 -21.701 1.00 89.25 85 GLU A N 1
ATOM 622 C CA . GLU A 1 85 ? 7.406 -4.957 -20.251 1.00 89.25 85 GLU A CA 1
ATOM 623 C C . GLU A 1 85 ? 6.521 -3.917 -19.550 1.00 89.25 85 GLU A C 1
ATOM 625 O O . GLU A 1 85 ? 6.449 -2.746 -19.942 1.00 89.25 85 GLU A O 1
ATOM 630 N N . ARG A 1 86 ? 5.820 -4.353 -18.502 1.00 92.00 86 ARG A N 1
ATOM 631 C CA . ARG A 1 86 ? 4.890 -3.532 -17.718 1.00 92.00 86 ARG A CA 1
ATOM 632 C C . ARG A 1 86 ? 5.177 -3.699 -16.246 1.00 92.00 86 ARG A C 1
ATOM 634 O O . ARG A 1 86 ? 5.518 -4.800 -15.837 1.00 92.00 86 ARG A O 1
ATOM 641 N N . TYR A 1 87 ? 4.981 -2.652 -15.461 1.00 91.69 87 TYR A N 1
ATOM 642 C CA . TYR A 1 87 ? 4.978 -2.741 -14.005 1.00 91.69 87 TYR A CA 1
ATOM 643 C C . TYR A 1 87 ? 3.559 -2.706 -13.461 1.00 91.69 87 TYR A C 1
ATOM 645 O O . TYR A 1 87 ? 2.644 -2.211 -14.125 1.00 91.69 87 TYR A O 1
ATOM 653 N N . ARG A 1 88 ? 3.410 -3.222 -12.243 1.00 93.31 88 ARG A N 1
ATOM 654 C CA . ARG A 1 88 ? 2.217 -3.052 -11.425 1.00 93.31 88 ARG A CA 1
ATOM 655 C C . ARG A 1 88 ? 2.598 -3.073 -9.952 1.00 93.31 88 ARG A C 1
ATOM 657 O O . ARG A 1 88 ? 3.371 -3.938 -9.546 1.00 93.31 88 ARG A O 1
ATOM 664 N N . VAL A 1 89 ? 2.052 -2.139 -9.185 1.00 94.94 89 VAL A N 1
ATOM 665 C CA . VAL A 1 89 ? 2.158 -2.095 -7.724 1.00 94.94 89 VAL A CA 1
ATOM 666 C C . VAL A 1 89 ? 0.746 -2.015 -7.163 1.00 94.94 89 VAL A C 1
ATOM 668 O O . VAL A 1 89 ? -0.008 -1.125 -7.552 1.00 94.94 89 VAL A O 1
ATOM 671 N N . ASP A 1 90 ? 0.396 -2.923 -6.258 1.00 96.25 90 ASP A N 1
ATOM 672 C CA . ASP A 1 90 ? -0.892 -2.949 -5.568 1.00 96.25 90 ASP A CA 1
ATOM 673 C C . ASP A 1 90 ? -0.695 -2.654 -4.072 1.00 96.25 90 ASP A C 1
ATOM 675 O O . ASP A 1 90 ? 0.233 -3.155 -3.435 1.00 96.25 90 ASP A O 1
ATOM 679 N N . MET A 1 91 ? -1.609 -1.864 -3.506 1.00 97.88 91 MET A N 1
ATOM 680 C CA . MET A 1 91 ? -1.833 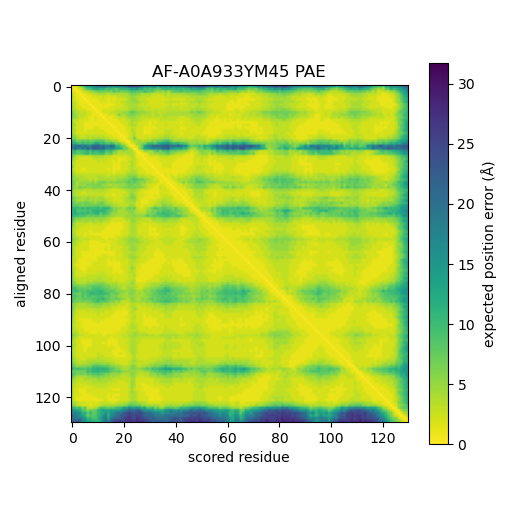-1.719 -2.071 1.00 97.88 91 MET A CA 1
ATOM 681 C C . MET A 1 91 ? -3.262 -2.165 -1.765 1.00 97.88 91 MET A C 1
ATOM 683 O O . MET A 1 91 ? -4.226 -1.503 -2.157 1.00 97.88 91 MET A O 1
ATOM 687 N N . ILE A 1 92 ? -3.401 -3.286 -1.062 1.00 98.19 92 ILE A N 1
ATOM 688 C CA . ILE A 1 92 ? -4.693 -3.911 -0.765 1.00 98.19 92 ILE A CA 1
ATOM 689 C C . ILE A 1 92 ? -4.957 -3.820 0.734 1.00 98.19 92 ILE A C 1
ATOM 691 O O . ILE A 1 92 ? -4.091 -4.113 1.553 1.00 98.19 92 ILE A O 1
ATOM 695 N N . VAL A 1 93 ? -6.162 -3.407 1.111 1.00 98.44 93 VAL A N 1
ATOM 696 C CA . VAL A 1 93 ? -6.591 -3.349 2.508 1.00 98.44 93 VAL A CA 1
ATOM 697 C C . VAL A 1 93 ? -7.521 -4.518 2.783 1.00 98.44 93 VAL A C 1
ATOM 699 O O . VAL A 1 93 ? -8.521 -4.702 2.092 1.00 98.44 93 VAL A O 1
ATOM 702 N N . TRP A 1 94 ? -7.231 -5.258 3.845 1.00 98.44 94 TRP A N 1
ATOM 703 C CA . TRP A 1 94 ? -7.984 -6.425 4.278 1.00 98.44 94 TRP A CA 1
ATOM 704 C C . TRP A 1 94 ? -8.538 -6.229 5.687 1.00 98.44 94 TRP A C 1
ATOM 706 O O . TRP A 1 94 ? -7.881 -5.653 6.557 1.00 98.44 94 TRP A O 1
ATOM 716 N N . GLN A 1 95 ? -9.720 -6.776 5.955 1.00 97.94 95 GLN A N 1
ATOM 717 C CA . GLN A 1 95 ? -10.246 -6.925 7.310 1.00 97.94 95 GLN A CA 1
ATOM 718 C C . GLN A 1 95 ? -11.139 -8.163 7.383 1.00 97.94 95 GLN A C 1
ATOM 720 O O . GLN A 1 95 ? -11.904 -8.440 6.466 1.00 97.94 95 GLN A O 1
ATOM 725 N N . ASP A 1 96 ? -11.051 -8.917 8.480 1.00 96.56 96 ASP A N 1
ATOM 726 C CA . ASP A 1 96 ? -11.847 -10.138 8.695 1.00 96.56 96 ASP A CA 1
ATOM 727 C C . ASP A 1 96 ? -11.713 -11.181 7.564 1.00 96.56 96 ASP A C 1
ATOM 729 O O . ASP A 1 96 ? -12.653 -11.916 7.274 1.00 96.56 96 ASP A O 1
ATOM 733 N N . GLY A 1 97 ? -10.553 -11.233 6.901 1.00 95.75 97 GLY A N 1
ATOM 734 C CA . GLY A 1 97 ? -10.307 -12.141 5.776 1.00 95.75 97 GLY A CA 1
ATOM 735 C C . GLY A 1 97 ? -10.947 -11.717 4.448 1.00 95.75 97 GLY A C 1
ATOM 736 O O . GLY A 1 97 ? -10.907 -12.495 3.501 1.00 95.75 97 GLY A O 1
ATOM 737 N N . ALA A 1 98 ? -11.515 -10.509 4.358 1.00 96.62 98 ALA A N 1
ATOM 738 C CA . ALA A 1 98 ? -12.086 -9.955 3.133 1.00 96.62 98 ALA A CA 1
ATOM 739 C C . ALA A 1 98 ? -11.333 -8.699 2.669 1.00 96.62 98 ALA A C 1
ATOM 741 O O . ALA A 1 98 ? -10.849 -7.919 3.494 1.00 96.62 98 ALA A O 1
ATOM 742 N N . GLU A 1 99 ? -11.246 -8.505 1.351 1.00 97.44 99 GLU A N 1
ATOM 743 C CA . GLU A 1 99 ? -10.710 -7.282 0.748 1.00 97.44 99 GLU A CA 1
ATOM 744 C C . GLU A 1 99 ? -11.701 -6.138 0.996 1.00 97.44 99 GLU A C 1
ATOM 746 O O . GLU A 1 99 ? -12.863 -6.194 0.591 1.00 97.44 99 GLU A O 1
ATOM 751 N N . CYS A 1 100 ? -11.238 -5.101 1.684 1.00 96.94 100 CYS A N 1
ATOM 752 C CA . CYS A 1 100 ? -11.988 -3.875 1.932 1.00 96.94 100 CYS A CA 1
ATOM 753 C C . CYS A 1 100 ? -11.865 -2.889 0.767 1.00 96.94 100 CYS A C 1
ATOM 755 O O . CYS A 1 100 ? -12.772 -2.093 0.522 1.00 96.94 100 CYS A O 1
ATOM 757 N N . GLY A 1 101 ? -10.726 -2.911 0.077 1.00 96.88 101 GLY A N 1
ATOM 758 C CA . GLY A 1 101 ? -10.447 -2.056 -1.066 1.00 96.88 101 GLY A CA 1
ATOM 759 C C . GLY A 1 101 ? -8.991 -2.142 -1.504 1.00 96.88 101 GLY A C 1
ATOM 760 O O . GLY A 1 101 ? -8.147 -2.712 -0.811 1.00 96.88 101 GLY A O 1
ATOM 761 N N . ARG A 1 102 ? -8.711 -1.542 -2.659 1.00 96.69 102 ARG A N 1
ATOM 762 C CA . ARG A 1 102 ? -7.421 -1.610 -3.338 1.00 96.69 102 ARG A CA 1
ATOM 763 C C . ARG A 1 102 ? -7.110 -0.298 -4.035 1.00 96.69 102 ARG A C 1
ATOM 765 O O . ARG A 1 102 ? -7.999 0.325 -4.613 1.00 96.69 102 ARG A O 1
ATOM 772 N N . GLU A 1 103 ? -5.840 0.068 -4.005 1.00 97.62 103 GLU A N 1
ATOM 773 C CA . GLU A 1 103 ? -5.242 1.099 -4.844 1.00 97.62 103 GLU A CA 1
ATOM 774 C C . GLU A 1 103 ? -4.089 0.476 -5.621 1.00 97.62 103 GLU A C 1
ATOM 776 O O . GLU A 1 103 ? -3.379 -0.373 -5.082 1.00 97.62 103 GLU A O 1
ATOM 781 N N . PHE A 1 104 ? -3.911 0.855 -6.880 1.00 96.62 104 PHE A N 1
ATOM 782 C CA . PHE A 1 104 ? -2.835 0.300 -7.690 1.00 96.62 104 PHE A CA 1
ATOM 783 C C . PHE A 1 104 ? -2.379 1.284 -8.755 1.00 96.62 104 PHE A C 1
ATOM 785 O O . PHE A 1 104 ? -3.135 2.143 -9.200 1.00 96.62 104 PHE A O 1
ATOM 792 N N . ASP A 1 105 ? -1.138 1.113 -9.188 1.00 95.62 105 ASP A N 1
ATOM 793 C CA . ASP A 1 105 ? -0.604 1.797 -10.355 1.00 95.62 105 ASP A CA 1
ATOM 794 C C . ASP A 1 105 ? 0.064 0.777 -11.265 1.00 95.62 105 ASP A C 1
ATOM 796 O O . ASP A 1 105 ? 0.706 -0.174 -10.809 1.00 95.62 105 ASP A O 1
ATOM 800 N N . GLU A 1 106 ? -0.112 0.962 -12.563 1.00 94.75 106 GLU A N 1
ATOM 801 C CA . GLU A 1 106 ? 0.472 0.103 -13.576 1.00 94.75 106 GLU A CA 1
ATOM 802 C C . GLU A 1 106 ? 0.782 0.888 -14.841 1.00 94.75 106 GLU A C 1
ATOM 804 O O . GLU A 1 106 ? 0.139 1.878 -15.189 1.00 94.75 106 GLU A O 1
ATOM 809 N N . GLY A 1 107 ? 1.771 0.414 -15.586 1.00 93.12 107 GLY A N 1
ATOM 810 C CA . GLY A 1 107 ? 2.146 1.088 -16.814 1.00 93.12 107 GLY A CA 1
ATOM 811 C C . GLY A 1 107 ? 3.291 0.423 -17.554 1.00 93.12 107 GLY A C 1
ATOM 812 O O . GLY A 1 107 ? 3.815 -0.604 -17.118 1.00 93.12 107 GLY A O 1
ATOM 813 N N . PRO A 1 108 ? 3.688 0.994 -18.703 1.00 91.31 108 PRO A N 1
ATOM 814 C CA . PRO A 1 108 ? 4.825 0.500 -19.455 1.00 91.31 108 PRO A CA 1
ATOM 815 C C . PRO A 1 108 ? 6.112 0.746 -18.675 1.00 91.31 108 PRO A C 1
ATOM 817 O O . PRO A 1 108 ? 6.394 1.858 -18.216 1.00 91.31 108 PRO A O 1
ATOM 820 N N . LEU A 1 109 ? 6.945 -0.280 -18.606 1.00 87.19 109 LEU A N 1
ATOM 821 C CA . LEU A 1 109 ? 8.266 -0.196 -18.021 1.00 87.19 109 LEU A CA 1
ATOM 822 C C . LEU A 1 109 ? 9.253 0.347 -19.071 1.00 87.19 109 LEU A C 1
ATOM 824 O O . LEU A 1 109 ? 10.072 -0.352 -19.651 1.00 87.19 109 LEU A O 1
ATOM 828 N N . SER A 1 110 ? 9.111 1.638 -19.369 1.00 81.75 110 SER A N 1
ATOM 829 C CA . SER A 1 110 ? 9.859 2.339 -20.429 1.00 81.75 110 SER A CA 1
ATOM 830 C C . SER A 1 110 ? 11.196 2.927 -19.965 1.00 81.75 110 SER A 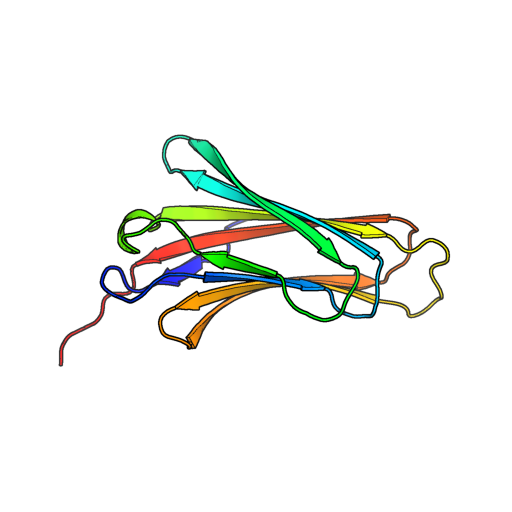C 1
ATOM 832 O O . SER A 1 110 ? 11.953 3.483 -20.761 1.00 81.75 110 SER A O 1
ATOM 834 N N . ARG A 1 111 ? 11.481 2.850 -18.662 1.00 85.38 111 ARG A N 1
ATOM 835 C CA . ARG A 1 111 ? 12.644 3.461 -18.013 1.00 85.38 111 ARG A CA 1
ATOM 836 C C . ARG A 1 111 ? 13.250 2.485 -17.022 1.00 85.38 111 ARG A C 1
ATOM 838 O O . ARG A 1 111 ? 12.582 1.574 -16.547 1.00 85.38 111 ARG A O 1
ATOM 845 N N . LYS A 1 112 ? 14.509 2.737 -16.664 1.00 88.56 112 LYS A N 1
ATOM 846 C CA . LYS A 1 112 ? 15.233 1.912 -15.691 1.00 88.56 112 LYS A CA 1
ATOM 847 C C . LYS A 1 112 ? 14.690 2.007 -14.266 1.00 88.56 112 LYS A C 1
ATOM 849 O O . LYS A 1 112 ? 14.943 1.117 -13.463 1.00 88.56 112 LYS A O 1
ATOM 854 N N . SER A 1 113 ? 13.997 3.098 -13.953 1.00 90.56 113 SER A N 1
ATOM 855 C CA . SER A 1 113 ? 13.379 3.335 -12.654 1.00 90.56 113 SER A CA 1
ATOM 856 C C . SER A 1 113 ? 12.070 4.097 -12.835 1.00 90.56 113 SER A C 1
ATOM 858 O O . SER A 1 113 ? 12.007 5.047 -13.625 1.00 90.56 113 SER A O 1
ATOM 860 N N . ILE A 1 114 ? 11.039 3.658 -12.121 1.00 92.44 114 ILE A N 1
ATOM 861 C CA . ILE A 1 114 ? 9.721 4.284 -12.045 1.00 92.44 114 ILE A CA 1
ATOM 862 C C . ILE A 1 114 ? 9.361 4.384 -10.569 1.00 92.44 114 ILE A C 1
ATOM 864 O O . ILE A 1 114 ? 9.345 3.373 -9.875 1.00 92.44 114 ILE A O 1
ATOM 868 N N . SER A 1 115 ? 9.054 5.588 -10.094 1.00 94.06 115 SER A N 1
ATOM 869 C CA . SER A 1 115 ? 8.497 5.782 -8.757 1.00 94.06 115 SER A CA 1
ATOM 870 C C . SER A 1 115 ? 7.013 6.099 -8.864 1.00 94.06 115 SER A C 1
ATOM 872 O O . SER A 1 115 ? 6.620 6.958 -9.654 1.00 94.06 115 SER A O 1
ATOM 874 N N . THR A 1 116 ? 6.212 5.422 -8.051 1.00 94.69 116 THR A N 1
ATOM 875 C CA . THR A 1 116 ? 4.767 5.611 -7.952 1.00 94.69 116 THR A CA 1
ATOM 876 C C . THR A 1 116 ? 4.344 5.804 -6.500 1.00 94.69 116 THR A C 1
ATOM 878 O O . THR A 1 116 ? 5.077 5.471 -5.564 1.00 94.69 116 THR A O 1
ATOM 881 N N . ARG A 1 117 ? 3.163 6.392 -6.316 1.00 96.75 117 ARG A N 1
ATOM 882 C CA . ARG A 1 117 ? 2.565 6.658 -5.014 1.00 96.75 117 ARG A CA 1
ATOM 883 C C . ARG A 1 117 ? 1.119 6.187 -5.009 1.00 96.75 117 ARG A C 1
ATOM 885 O O . ARG A 1 117 ? 0.306 6.699 -5.772 1.00 96.75 117 ARG A O 1
ATOM 892 N N . LEU A 1 118 ? 0.805 5.279 -4.093 1.00 97.56 118 LEU A N 1
ATOM 893 C CA . LEU A 1 118 ? -0.541 4.779 -3.837 1.00 97.56 118 LEU A CA 1
ATOM 894 C C . LEU A 1 118 ? -1.024 5.367 -2.514 1.00 97.56 118 LEU A C 1
ATOM 896 O O . LEU A 1 118 ? -0.314 5.279 -1.512 1.00 97.56 118 LEU A O 1
ATOM 900 N N . ALA A 1 119 ? -2.215 5.962 -2.489 1.00 97.88 119 ALA A N 1
ATOM 901 C CA . ALA A 1 119 ? -2.740 6.561 -1.269 1.00 97.88 119 ALA A CA 1
ATOM 902 C C . ALA A 1 119 ? -4.251 6.365 -1.118 1.00 97.88 119 ALA A C 1
ATOM 904 O O . ALA A 1 119 ? -5.017 6.676 -2.029 1.00 97.88 119 ALA A O 1
ATOM 905 N N . VAL A 1 120 ? -4.671 5.908 0.065 1.00 98.12 120 VAL A N 1
ATOM 906 C CA . VAL A 1 120 ? -6.086 5.696 0.408 1.00 98.12 120 VAL A CA 1
ATOM 907 C C . VAL A 1 120 ? -6.429 6.270 1.776 1.00 98.12 120 VAL A C 1
ATOM 909 O O . VAL A 1 120 ? -5.623 6.219 2.703 1.00 98.12 120 VAL A O 1
ATOM 912 N N . GLU A 1 121 ? -7.648 6.781 1.920 1.00 97.62 121 GLU A N 1
ATOM 913 C CA . GLU A 1 121 ? -8.231 7.177 3.204 1.00 97.62 121 GLU A CA 1
ATOM 914 C C . GLU A 1 121 ? -9.104 6.042 3.756 1.00 97.62 121 GLU A C 1
ATOM 916 O O . GLU A 1 121 ? -9.966 5.514 3.053 1.00 97.62 121 GLU A O 1
ATOM 921 N N . LEU A 1 122 ? -8.914 5.674 5.024 1.00 97.69 122 LEU A N 1
ATOM 922 C CA . LEU A 1 122 ? -9.717 4.645 5.688 1.00 97.69 122 LEU A CA 1
ATOM 923 C C . LEU A 1 122 ? -10.995 5.256 6.267 1.00 97.69 122 LEU A C 1
ATOM 925 O O . LEU A 1 122 ? -10.924 6.175 7.078 1.00 97.69 122 LEU A O 1
ATOM 929 N N . LEU A 1 123 ? -12.166 4.726 5.925 1.00 95.88 123 LEU A N 1
ATOM 930 C CA . LEU A 1 123 ? -13.455 5.237 6.405 1.00 95.88 123 LEU A CA 1
ATOM 931 C C . LEU A 1 123 ? -14.227 4.206 7.217 1.00 95.88 123 LEU A C 1
ATOM 933 O O . LEU A 1 123 ? -14.052 3.006 7.054 1.00 95.88 123 LEU A O 1
ATOM 937 N N . ALA A 1 124 ? -15.118 4.677 8.085 1.00 93.75 124 ALA A N 1
ATOM 938 C CA . ALA A 1 124 ? -16.026 3.800 8.809 1.00 93.75 124 ALA A CA 1
ATOM 939 C C . ALA A 1 124 ? -17.103 3.234 7.873 1.00 93.75 124 ALA A C 1
ATOM 941 O O . ALA A 1 124 ? -17.716 3.984 7.114 1.00 93.75 124 ALA A O 1
ATOM 942 N N . VAL A 1 125 ? -17.404 1.941 7.997 1.00 89.69 125 VAL A N 1
ATOM 943 C CA . VAL A 1 125 ? -18.674 1.377 7.517 1.00 89.69 125 VAL A CA 1
ATOM 944 C C . VAL A 1 125 ? -19.674 1.351 8.657 1.00 89.69 125 VAL A C 1
ATOM 946 O O . VAL A 1 125 ? -19.393 0.795 9.722 1.00 89.69 125 VAL A O 1
ATOM 949 N N . GLU A 1 126 ? -20.866 1.888 8.414 1.00 69.00 126 GLU A N 1
ATOM 950 C CA . GLU A 1 126 ? -22.013 1.620 9.272 1.00 69.00 126 GLU A CA 1
ATOM 951 C C . GLU A 1 126 ? -22.491 0.186 9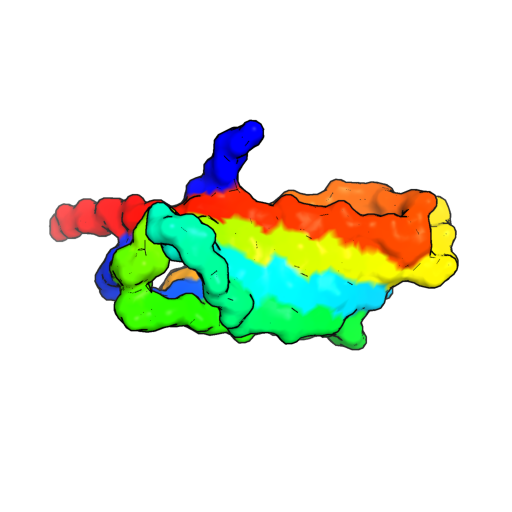.041 1.00 69.00 126 GLU A C 1
ATOM 953 O O . GLU A 1 126 ? -23.058 -0.146 7.998 1.00 69.00 126 GLU A O 1
ATOM 958 N N . ILE A 1 127 ? -22.282 -0.685 10.026 1.00 58.97 127 ILE A N 1
ATOM 959 C CA . ILE A 1 127 ? -22.986 -1.965 10.059 1.00 58.97 127 ILE A CA 1
ATOM 960 C C . ILE A 1 127 ? -24.405 -1.649 10.529 1.00 58.97 127 ILE A C 1
ATOM 962 O O . ILE A 1 127 ? -24.635 -1.447 11.721 1.00 58.97 127 ILE A O 1
ATOM 966 N N . ARG A 1 128 ? -25.364 -1.584 9.602 1.00 49.16 128 ARG A N 1
ATOM 967 C CA . ARG A 1 128 ? -26.780 -1.598 9.981 1.00 49.16 128 ARG A CA 1
ATOM 968 C C . ARG A 1 128 ? -27.087 -2.978 10.555 1.00 49.16 128 ARG A C 1
ATOM 970 O O . ARG A 1 128 ? -27.098 -3.959 9.813 1.00 49.16 128 ARG A O 1
ATOM 977 N N . ALA A 1 129 ? -27.290 -3.056 11.868 1.00 50.00 129 ALA A N 1
ATOM 978 C CA . ALA A 1 129 ? -27.891 -4.233 12.478 1.00 50.00 129 ALA A CA 1
ATOM 979 C C . ALA A 1 129 ? -29.285 -4.425 11.856 1.00 50.00 129 ALA A C 1
ATOM 981 O O . ALA A 1 129 ? -30.060 -3.469 11.787 1.00 50.00 129 ALA A O 1
ATOM 982 N N . LYS A 1 130 ? -29.544 -5.623 11.326 1.00 41.31 130 LYS A N 1
ATOM 983 C CA . LYS A 1 130 ? -30.894 -6.060 10.960 1.00 41.31 130 LYS A CA 1
ATOM 984 C C . LYS A 1 130 ? -31.636 -6.513 12.206 1.00 41.31 130 LYS A C 1
ATOM 986 O O . LYS A 1 130 ? -30.963 -7.110 13.076 1.00 41.31 130 LYS A O 1
#

Solvent-accessible surface area (backbone atoms only — not comparable to full-atom values): 7317 Å² total; per-residue (Å²): 132,84,68,50,76,30,51,41,49,47,88,51,51,67,38,32,39,35,44,40,69,45,76,89,48,45,33,40,39,41,34,31,41,30,44,82,89,73,51,71,42,80,75,49,70,53,63,41,84,71,88,74,64,48,77,45,77,54,71,81,58,34,50,75,44,48,66,19,33,43,39,36,44,36,37,43,39,33,95,78,60,50,96,87,41,49,45,35,42,41,44,37,34,33,39,80,93,38,81,45,38,74,43,71,53,71,48,75,35,85,48,52,62,48,76,51,76,44,56,37,34,29,35,73,47,85,79,75,82,128